Protein AF-X0WWW8-F1 (afdb_monomer_lite)

Structure (mmCIF, N/CA/C/O backbone):
data_AF-X0WWW8-F1
#
_entry.id   AF-X0WWW8-F1
#
loop_
_atom_site.group_PDB
_atom_site.id
_atom_site.type_symbol
_atom_site.label_atom_id
_atom_site.label_alt_id
_atom_site.label_comp_id
_atom_site.label_asym_id
_atom_site.label_entity_id
_atom_site.label_seq_id
_atom_site.pdbx_PDB_ins_code
_atom_site.Cartn_x
_atom_site.Cartn_y
_atom_site.Cartn_z
_atom_site.occupancy
_atom_site.B_iso_or_equiv
_atom_site.auth_seq_id
_atom_site.auth_comp_id
_atom_site.auth_asym_id
_atom_site.auth_atom_id
_atom_site.pdbx_PDB_model_num
ATOM 1 N N . PRO A 1 1 ? 16.864 -30.565 -24.622 1.00 61.72 1 PRO A N 1
ATOM 2 C CA . PRO A 1 1 ? 17.067 -29.315 -23.848 1.00 61.72 1 PRO A CA 1
ATOM 3 C C . PRO A 1 1 ? 16.967 -29.598 -22.344 1.00 61.72 1 PRO A C 1
ATOM 5 O O . PRO A 1 1 ? 16.007 -30.231 -21.921 1.00 61.72 1 PRO A O 1
ATOM 8 N N . TRP A 1 2 ? 17.964 -29.191 -21.556 1.00 69.75 2 TRP A N 1
ATOM 9 C CA . TRP A 1 2 ? 17.947 -29.354 -20.100 1.00 69.75 2 TRP A CA 1
ATOM 10 C C . TRP A 1 2 ? 17.063 -28.262 -19.492 1.00 69.75 2 TRP A C 1
ATOM 12 O O . TRP A 1 2 ? 17.440 -27.094 -19.484 1.00 69.75 2 TRP A O 1
ATOM 22 N N . THR A 1 3 ? 15.864 -28.621 -19.043 1.00 81.75 3 THR A N 1
ATOM 23 C CA . THR A 1 3 ? 14.964 -27.703 -18.338 1.00 81.75 3 THR A CA 1
ATOM 24 C C . THR A 1 3 ? 15.274 -27.743 -16.848 1.00 81.75 3 THR A C 1
ATOM 26 O O . THR A 1 3 ? 15.206 -28.806 -16.229 1.00 81.75 3 THR A O 1
ATOM 29 N N . TYR A 1 4 ? 15.615 -26.595 -16.265 1.00 86.75 4 TYR A N 1
ATOM 30 C CA . TYR A 1 4 ? 15.679 -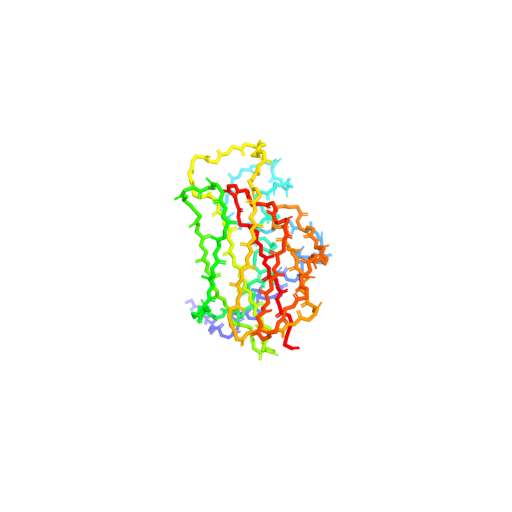26.464 -14.811 1.00 86.75 4 TYR A CA 1
ATOM 31 C C . TYR A 1 4 ? 14.301 -26.714 -14.192 1.00 86.75 4 TYR A C 1
ATOM 33 O O . TYR A 1 4 ? 13.280 -26.372 -14.785 1.00 86.75 4 TYR A O 1
ATOM 41 N N . SER A 1 5 ? 14.277 -27.291 -12.987 1.00 89.75 5 SER A N 1
ATOM 42 C CA . SER A 1 5 ? 13.043 -27.378 -12.206 1.00 89.75 5 SER A CA 1
ATOM 43 C C . SER A 1 5 ? 12.600 -25.993 -11.738 1.00 89.75 5 SER A C 1
ATOM 45 O O . SER A 1 5 ? 13.429 -25.093 -11.584 1.00 89.75 5 SER A O 1
ATOM 47 N N . ASP A 1 6 ? 11.315 -25.840 -11.424 1.00 76.06 6 ASP A N 1
ATOM 48 C CA . ASP A 1 6 ? 10.742 -24.570 -10.959 1.00 76.06 6 ASP A CA 1
ATOM 49 C C . ASP A 1 6 ? 11.496 -23.988 -9.758 1.00 76.06 6 ASP A C 1
ATOM 51 O O . ASP A 1 6 ? 11.787 -22.794 -9.716 1.00 76.06 6 ASP A O 1
ATOM 55 N N . ILE A 1 7 ? 11.900 -24.839 -8.807 1.00 83.56 7 ILE A N 1
ATOM 56 C CA . ILE A 1 7 ? 12.673 -24.421 -7.628 1.00 83.56 7 ILE A CA 1
ATOM 57 C C . ILE A 1 7 ? 14.061 -23.908 -8.030 1.00 83.56 7 ILE A C 1
ATOM 59 O O . ILE A 1 7 ? 14.550 -22.932 -7.458 1.00 83.56 7 ILE A O 1
ATOM 63 N N . VAL A 1 8 ? 14.725 -24.562 -8.986 1.00 84.06 8 VAL A N 1
ATOM 64 C CA . VAL A 1 8 ? 16.050 -24.131 -9.450 1.00 84.06 8 VAL A CA 1
ATOM 65 C C . VAL A 1 8 ? 15.940 -22.813 -10.217 1.00 84.06 8 VAL A C 1
ATOM 67 O O . VAL A 1 8 ? 16.697 -21.886 -9.929 1.00 84.06 8 VAL A O 1
ATOM 70 N N . SER A 1 9 ? 14.955 -22.682 -11.107 1.00 72.00 9 SER A N 1
ATOM 71 C CA . SER A 1 9 ? 14.658 -21.441 -11.829 1.00 72.00 9 SER A CA 1
ATOM 72 C C . SER A 1 9 ? 14.353 -20.285 -10.871 1.00 72.00 9 SER A C 1
ATOM 74 O O . SER A 1 9 ? 14.957 -19.218 -10.980 1.00 72.00 9 SER A O 1
ATOM 76 N N . ALA A 1 10 ? 13.507 -20.514 -9.859 1.00 70.94 10 ALA A N 1
ATOM 77 C CA . ALA A 1 10 ? 13.182 -19.522 -8.835 1.00 70.94 10 ALA A CA 1
ATOM 78 C C . ALA A 1 10 ? 14.432 -19.024 -8.094 1.00 70.94 10 ALA A C 1
ATOM 80 O O . ALA A 1 10 ? 14.611 -17.819 -7.932 1.00 70.94 10 ALA A O 1
ATOM 81 N N . LYS A 1 11 ? 15.347 -19.927 -7.711 1.00 77.06 11 LYS A N 1
ATOM 82 C CA . LYS A 1 11 ? 16.615 -19.555 -7.057 1.00 77.06 11 LYS A CA 1
ATOM 83 C C . LYS A 1 11 ? 17.485 -18.657 -7.939 1.00 77.06 11 LYS A C 1
ATOM 85 O O . LYS A 1 11 ? 18.077 -17.705 -7.428 1.00 77.06 11 LYS A O 1
ATOM 90 N N . TYR A 1 12 ? 17.579 -18.940 -9.239 1.00 79.44 12 TYR A N 1
ATOM 91 C CA . TYR A 1 12 ? 18.328 -18.091 -10.169 1.00 79.44 12 TYR A CA 1
ATOM 92 C C . TYR A 1 12 ? 17.682 -16.716 -10.339 1.00 79.44 12 TYR A C 1
ATOM 94 O O . TYR A 1 12 ? 18.396 -15.714 -10.275 1.00 79.44 12 TYR A O 1
ATOM 102 N N . TYR A 1 13 ? 16.353 -16.649 -10.459 1.00 76.00 13 TYR A N 1
ATOM 103 C CA . TYR A 1 13 ? 15.640 -15.371 -10.494 1.00 76.00 13 TYR A CA 1
ATOM 104 C C . TYR A 1 13 ? 15.879 -14.551 -9.227 1.00 76.00 13 TYR A C 1
ATOM 106 O O . TYR A 1 13 ? 16.248 -13.383 -9.327 1.00 76.00 13 TYR A O 1
ATOM 114 N N . SER A 1 14 ? 15.763 -15.156 -8.040 1.00 75.75 14 SER A N 1
ATOM 115 C CA . SER A 1 14 ? 16.021 -14.459 -6.775 1.00 75.75 14 SER A CA 1
ATOM 116 C C . SER A 1 14 ? 17.436 -13.885 -6.712 1.00 75.75 14 SER A C 1
ATOM 118 O O . SER A 1 14 ? 17.614 -12.735 -6.320 1.00 75.75 14 SER A O 1
ATOM 120 N N . ARG A 1 15 ? 18.448 -14.652 -7.138 1.00 81.25 15 ARG A N 1
ATOM 121 C CA . ARG A 1 15 ? 19.839 -14.174 -7.183 1.00 81.25 15 ARG A CA 1
ATOM 122 C C . ARG A 1 15 ? 20.003 -13.000 -8.142 1.00 81.25 15 ARG A C 1
ATOM 124 O O . ARG A 1 15 ? 20.588 -11.999 -7.751 1.00 81.25 15 ARG A O 1
ATOM 131 N N . GLY A 1 16 ? 19.472 -13.106 -9.359 1.00 76.25 16 GLY A N 1
ATOM 132 C CA . GLY A 1 16 ? 19.545 -12.030 -10.350 1.00 76.25 16 GLY A CA 1
ATOM 133 C C . GLY A 1 16 ? 18.879 -10.742 -9.861 1.00 76.25 16 GLY A C 1
ATOM 134 O O . GLY A 1 16 ? 19.466 -9.671 -9.972 1.00 76.25 16 GLY A O 1
ATOM 135 N N . ILE A 1 17 ? 17.699 -10.851 -9.242 1.00 77.81 17 ILE A N 1
ATOM 136 C CA . ILE A 1 17 ? 16.981 -9.709 -8.659 1.00 77.81 17 ILE A CA 1
ATOM 137 C C . ILE A 1 17 ? 17.818 -9.037 -7.564 1.00 77.81 17 ILE A C 1
ATOM 139 O O . ILE A 1 17 ? 17.971 -7.819 -7.587 1.00 77.81 17 ILE A O 1
ATOM 143 N N . ILE A 1 18 ? 18.386 -9.809 -6.631 1.00 79.94 18 ILE A N 1
ATOM 144 C CA . ILE A 1 18 ? 19.188 -9.263 -5.525 1.00 79.94 18 ILE A CA 1
ATOM 145 C C . ILE A 1 18 ? 20.499 -8.648 -6.014 1.00 79.94 18 ILE A C 1
ATOM 147 O O . ILE A 1 18 ? 20.884 -7.595 -5.520 1.00 79.94 18 ILE A O 1
ATOM 151 N N . ILE A 1 19 ? 21.172 -9.266 -6.987 1.00 80.88 19 ILE A N 1
ATOM 152 C CA . ILE A 1 19 ? 22.394 -8.707 -7.579 1.00 80.88 19 ILE A CA 1
ATOM 153 C C . ILE A 1 19 ? 22.085 -7.361 -8.232 1.00 80.88 19 ILE A C 1
ATOM 155 O O . ILE A 1 19 ? 22.761 -6.380 -7.943 1.00 80.88 19 ILE A O 1
ATOM 159 N N . ASN A 1 20 ? 21.035 -7.295 -9.052 1.00 79.50 20 ASN A N 1
ATOM 160 C CA . ASN A 1 20 ? 20.638 -6.048 -9.695 1.00 79.50 20 ASN A CA 1
ATOM 161 C C . ASN A 1 20 ? 20.260 -4.982 -8.661 1.00 79.50 20 ASN A C 1
ATOM 163 O O . ASN A 1 20 ? 20.714 -3.852 -8.770 1.00 79.50 20 ASN A O 1
ATOM 167 N N . LEU A 1 21 ? 19.505 -5.346 -7.620 1.00 75.56 21 LEU A N 1
ATOM 168 C CA . LEU A 1 21 ? 19.170 -4.426 -6.533 1.00 75.56 21 LEU A CA 1
ATOM 169 C C . LEU A 1 21 ? 20.421 -3.920 -5.797 1.00 75.56 21 LEU A C 1
ATOM 171 O O . LEU A 1 21 ? 20.526 -2.730 -5.524 1.00 75.56 21 LEU A O 1
ATOM 175 N N . GLY A 1 22 ? 21.371 -4.805 -5.485 1.00 78.75 22 GLY A N 1
ATOM 176 C CA . GLY A 1 22 ? 22.612 -4.452 -4.791 1.00 78.75 22 GLY A CA 1
ATOM 177 C C . GLY A 1 22 ? 23.575 -3.606 -5.628 1.00 78.75 22 GLY A C 1
ATOM 178 O O . GLY A 1 22 ? 24.375 -2.867 -5.064 1.00 78.75 22 GLY A O 1
ATOM 179 N N . LEU A 1 23 ? 23.484 -3.693 -6.956 1.00 81.25 23 LEU A N 1
ATOM 180 C CA . LEU A 1 23 ? 24.226 -2.858 -7.906 1.00 81.25 23 LEU A CA 1
ATOM 181 C C . LEU A 1 23 ? 23.492 -1.556 -8.268 1.00 81.25 23 LEU A C 1
ATOM 183 O O . LEU A 1 23 ? 23.972 -0.816 -9.122 1.00 81.25 23 LEU A O 1
ATOM 187 N N . ASP A 1 24 ? 22.333 -1.296 -7.654 1.00 75.56 24 ASP A N 1
ATOM 188 C CA . ASP A 1 24 ? 21.433 -0.184 -7.986 1.00 75.56 24 ASP A CA 1
ATOM 189 C C . ASP A 1 24 ? 20.987 -0.168 -9.464 1.00 75.56 24 ASP A C 1
ATOM 191 O O . ASP A 1 24 ? 20.753 0.868 -10.082 1.00 75.56 24 ASP A O 1
ATOM 195 N N . PHE A 1 25 ? 20.847 -1.354 -10.061 1.00 70.56 25 PHE A N 1
ATOM 196 C CA . PHE A 1 25 ? 20.286 -1.513 -11.396 1.00 70.5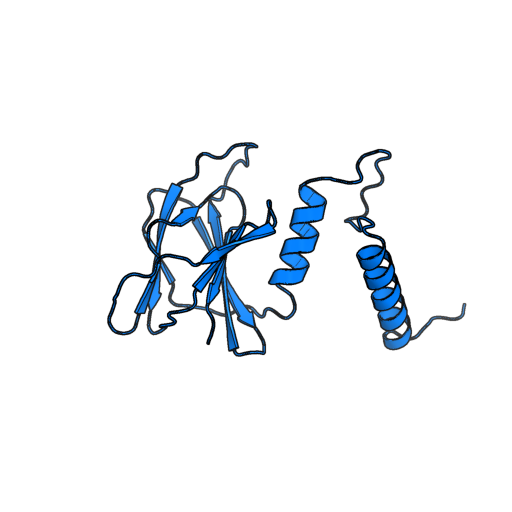6 25 PHE A CA 1
ATOM 197 C C . PHE A 1 25 ? 18.759 -1.500 -11.365 1.00 70.56 25 PHE A C 1
ATOM 199 O O . PHE A 1 25 ? 18.098 -2.189 -10.580 1.00 70.56 25 PHE A O 1
ATOM 206 N N . THR A 1 26 ? 18.175 -0.765 -12.306 1.00 63.84 26 THR A N 1
ATOM 207 C CA . THR A 1 26 ? 16.732 -0.766 -12.529 1.00 63.84 26 THR A CA 1
ATOM 208 C C . THR A 1 26 ? 16.309 -2.022 -13.284 1.00 63.84 26 THR A C 1
ATOM 210 O O . THR A 1 26 ? 16.653 -2.216 -14.447 1.00 63.84 26 THR A O 1
ATOM 213 N N . VAL A 1 27 ? 15.516 -2.865 -12.622 1.00 63.28 27 VAL A N 1
ATOM 214 C CA . VAL A 1 27 ? 14.757 -3.958 -13.245 1.00 63.28 27 VAL A CA 1
ATOM 215 C C . VAL A 1 27 ? 13.311 -3.510 -13.435 1.00 63.28 27 VAL A C 1
AT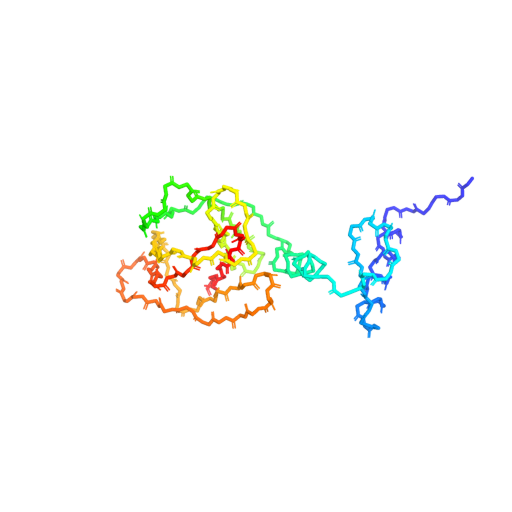OM 217 O O . VAL A 1 27 ? 12.744 -2.863 -12.555 1.00 63.28 27 VAL A O 1
ATOM 220 N N . GLY A 1 28 ? 12.719 -3.822 -14.583 1.00 63.44 28 GLY A N 1
ATOM 221 C CA . GLY A 1 28 ? 11.424 -3.276 -14.975 1.00 63.44 28 GLY A CA 1
ATOM 222 C C . GLY A 1 28 ? 10.545 -4.258 -15.728 1.00 63.44 28 GLY A C 1
ATOM 223 O O . GLY A 1 28 ? 10.946 -5.384 -16.028 1.00 63.44 28 GLY A O 1
ATOM 224 N N . LEU A 1 29 ? 9.341 -3.794 -16.065 1.00 60.66 29 LEU A N 1
ATOM 225 C CA . LEU A 1 29 ? 8.541 -4.401 -17.127 1.00 60.66 29 LEU A CA 1
ATOM 226 C C . LEU A 1 29 ? 9.375 -4.382 -18.416 1.00 60.66 29 LEU A C 1
ATOM 228 O O . LEU A 1 29 ? 10.231 -3.512 -18.557 1.00 60.66 29 LEU A O 1
ATOM 232 N N . CYS A 1 30 ? 9.174 -5.351 -19.312 1.00 60.31 30 CYS A N 1
ATOM 233 C CA . CYS A 1 30 ? 9.942 -5.528 -20.552 1.00 60.31 30 CYS A CA 1
ATOM 234 C C . CYS A 1 30 ? 9.750 -4.351 -21.538 1.00 60.31 30 CYS A C 1
ATOM 236 O O . CYS A 1 30 ? 9.179 -4.495 -22.614 1.00 60.31 30 CYS A O 1
ATOM 238 N N . GLU A 1 31 ? 10.218 -3.168 -21.159 1.00 56.94 31 GLU A N 1
ATOM 239 C CA . GLU A 1 31 ? 10.166 -1.921 -21.899 1.00 56.94 31 GLU A CA 1
ATOM 240 C C . GLU A 1 31 ? 11.568 -1.668 -22.454 1.00 56.94 31 GLU A C 1
ATOM 242 O O . GLU A 1 31 ? 12.440 -1.085 -21.812 1.00 56.94 31 GLU A O 1
ATOM 247 N N . MET A 1 32 ? 11.804 -2.171 -23.663 1.00 51.94 32 MET A N 1
ATOM 248 C CA . MET A 1 32 ? 13.018 -1.902 -24.427 1.00 51.94 32 MET A CA 1
ATOM 249 C C . MET A 1 32 ? 12.973 -0.466 -24.962 1.00 51.94 32 MET A C 1
ATOM 251 O O . MET A 1 32 ? 12.590 -0.233 -26.105 1.00 51.94 32 MET A O 1
ATOM 255 N N . GLN A 1 33 ? 13.356 0.513 -24.144 1.00 55.75 33 GLN A N 1
ATOM 256 C CA . GLN A 1 33 ? 13.728 1.837 -24.645 1.00 55.75 33 GLN A CA 1
ATOM 257 C C . GLN A 1 33 ? 15.113 2.232 -24.120 1.00 55.75 33 GLN A C 1
ATOM 259 O O . GLN A 1 33 ? 15.285 2.385 -22.908 1.00 55.75 33 GLN A O 1
ATOM 264 N N . PRO A 1 34 ? 16.113 2.393 -25.008 1.00 51.50 34 PRO A N 1
ATOM 265 C CA . PRO A 1 34 ? 17.432 2.880 -24.622 1.00 51.50 34 PRO A CA 1
ATOM 266 C C . PRO A 1 34 ? 17.341 4.270 -23.977 1.00 51.50 34 PRO A C 1
ATOM 268 O O . PRO A 1 34 ? 16.670 5.151 -24.507 1.00 51.50 34 PRO A O 1
ATOM 271 N N . GLY A 1 35 ? 18.048 4.478 -22.862 1.00 58.22 35 GLY A N 1
ATOM 272 C CA . GLY A 1 35 ? 18.261 5.809 -22.271 1.00 58.22 35 GLY A CA 1
ATOM 273 C C . GLY A 1 35 ? 17.337 6.206 -21.116 1.00 58.22 35 GLY A C 1
ATOM 274 O O . GLY A 1 35 ? 17.440 7.326 -20.631 1.00 58.22 35 GLY A O 1
ATOM 275 N N . ASN A 1 36 ? 16.478 5.306 -20.635 1.00 54.28 36 ASN A N 1
ATOM 276 C CA . ASN A 1 36 ? 15.444 5.620 -19.647 1.00 54.28 36 ASN A CA 1
ATOM 277 C C . ASN A 1 36 ? 15.549 4.720 -18.394 1.00 54.28 36 ASN A C 1
ATOM 279 O O . ASN A 1 36 ? 14.660 3.923 -18.100 1.00 54.28 36 ASN A O 1
ATOM 283 N N . TYR A 1 37 ? 16.664 4.817 -17.661 1.00 53.50 37 TYR A N 1
ATOM 284 C CA . TYR A 1 37 ? 16.981 3.910 -16.542 1.00 53.50 37 TYR A CA 1
ATOM 285 C C . TYR A 1 37 ? 16.471 4.370 -15.165 1.00 53.50 37 TYR A C 1
ATOM 287 O O . TYR A 1 37 ? 16.371 3.542 -14.263 1.00 53.50 37 TYR A O 1
ATOM 295 N N . ASP A 1 38 ? 16.091 5.641 -14.998 1.00 59.88 38 ASP A N 1
ATOM 296 C CA . ASP A 1 38 ? 15.559 6.176 -13.734 1.00 59.88 38 ASP A CA 1
ATOM 297 C C . ASP A 1 38 ? 14.161 6.779 -13.913 1.00 59.88 38 ASP A C 1
ATOM 299 O O . ASP A 1 38 ? 13.923 7.977 -13.777 1.00 59.88 38 ASP A O 1
ATOM 303 N N . LEU A 1 39 ? 13.215 5.928 -14.297 1.00 74.94 39 LEU A N 1
ATOM 304 C CA . LEU A 1 39 ? 11.847 6.364 -14.526 1.00 74.94 39 LEU A CA 1
ATOM 305 C C . LEU A 1 39 ? 11.017 6.194 -13.266 1.00 74.94 39 LEU A C 1
ATOM 307 O O . LEU A 1 39 ? 10.982 5.115 -12.670 1.00 74.94 39 LEU A O 1
ATOM 311 N N . THR A 1 40 ? 10.235 7.222 -12.954 1.00 79.12 40 THR A N 1
ATOM 312 C CA . THR A 1 40 ? 9.218 7.224 -11.898 1.00 79.12 40 THR A CA 1
ATOM 313 C C . THR A 1 40 ? 8.349 5.957 -11.916 1.00 79.12 40 THR A C 1
ATOM 315 O O . THR A 1 40 ? 8.072 5.384 -10.864 1.00 79.12 40 THR A O 1
ATOM 318 N N . ARG A 1 41 ? 8.008 5.431 -13.106 1.00 77.00 41 ARG A N 1
ATOM 319 C CA . ARG A 1 41 ? 7.264 4.164 -13.252 1.00 77.00 41 ARG A CA 1
ATOM 320 C C . ARG A 1 41 ? 7.992 2.944 -12.673 1.00 77.00 41 ARG A C 1
ATOM 322 O O . ARG A 1 41 ? 7.362 2.121 -12.018 1.00 77.00 41 ARG A O 1
ATOM 329 N N . MET A 1 42 ? 9.310 2.832 -12.853 1.00 78.31 42 MET A N 1
ATOM 330 C CA . MET A 1 42 ? 10.082 1.689 -12.346 1.00 78.31 42 MET A CA 1
ATOM 331 C C . MET A 1 42 ? 10.229 1.745 -10.827 1.00 78.31 42 MET A C 1
ATOM 333 O O . MET A 1 42 ? 10.131 0.715 -10.156 1.00 78.31 42 MET A O 1
ATOM 337 N N . ARG A 1 43 ? 10.387 2.952 -10.269 1.00 81.69 43 ARG A N 1
ATOM 338 C CA . ARG A 1 43 ? 10.352 3.162 -8.815 1.00 81.69 43 ARG A CA 1
ATOM 339 C C . ARG A 1 43 ? 8.993 2.778 -8.239 1.00 81.69 43 ARG A C 1
ATOM 341 O O . ARG A 1 43 ? 8.952 2.011 -7.282 1.00 81.69 43 ARG A O 1
ATOM 348 N N . ALA A 1 44 ? 7.898 3.207 -8.867 1.00 85.56 44 ALA A N 1
ATOM 349 C CA . ALA A 1 44 ? 6.550 2.842 -8.438 1.00 85.56 44 ALA A CA 1
ATOM 350 C C . ALA A 1 44 ? 6.331 1.320 -8.420 1.00 85.56 44 ALA A C 1
ATOM 352 O O . ALA A 1 44 ? 5.821 0.786 -7.435 1.00 85.56 44 ALA A O 1
ATOM 353 N N . VAL A 1 45 ? 6.788 0.600 -9.454 1.00 84.38 45 VAL A N 1
ATOM 354 C CA . VAL A 1 45 ? 6.733 -0.873 -9.500 1.00 84.38 45 VAL A CA 1
ATOM 355 C C . VAL A 1 45 ? 7.541 -1.497 -8.361 1.00 84.38 45 VAL A C 1
ATOM 357 O O . VAL A 1 45 ? 7.025 -2.359 -7.650 1.00 84.38 45 VAL A O 1
ATOM 360 N N . ARG A 1 46 ? 8.787 -1.055 -8.147 1.00 82.56 46 ARG A N 1
ATOM 361 C CA . ARG A 1 46 ? 9.650 -1.548 -7.059 1.00 82.56 46 ARG A CA 1
ATOM 362 C C . ARG A 1 46 ? 9.014 -1.320 -5.685 1.00 82.56 46 ARG A C 1
ATOM 364 O O . ARG A 1 46 ? 8.994 -2.233 -4.855 1.00 82.56 46 ARG A O 1
ATOM 371 N N . ASN A 1 47 ? 8.476 -0.125 -5.459 1.00 89.31 47 ASN A N 1
ATOM 372 C CA . ASN A 1 47 ? 7.847 0.266 -4.202 1.00 89.31 47 ASN A CA 1
ATOM 373 C C . ASN A 1 47 ? 6.596 -0.574 -3.940 1.00 89.31 47 ASN A C 1
ATOM 375 O O . ASN A 1 47 ? 6.467 -1.155 -2.865 1.00 89.31 47 ASN A O 1
ATOM 379 N N . LEU A 1 48 ? 5.719 -0.723 -4.938 1.00 90.25 48 LEU A N 1
ATOM 380 C CA . LEU A 1 48 ? 4.534 -1.574 -4.832 1.00 90.25 48 LEU A CA 1
ATOM 381 C C . LEU A 1 48 ? 4.902 -3.036 -4.579 1.00 90.25 48 LEU A C 1
ATOM 383 O O . LEU A 1 48 ? 4.347 -3.643 -3.669 1.00 90.25 48 LEU A O 1
ATOM 387 N N . ALA A 1 49 ? 5.862 -3.597 -5.319 1.00 88.44 49 ALA A N 1
ATOM 388 C CA . ALA A 1 49 ? 6.311 -4.974 -5.114 1.00 88.44 49 ALA A CA 1
ATOM 389 C C . ALA A 1 49 ? 6.840 -5.199 -3.687 1.00 88.44 49 ALA A C 1
ATOM 391 O O . ALA A 1 49 ? 6.552 -6.226 -3.077 1.00 88.44 49 ALA A O 1
ATOM 392 N N . THR A 1 50 ? 7.567 -4.221 -3.141 1.00 89.19 50 THR A N 1
ATOM 393 C CA . THR A 1 50 ? 8.108 -4.273 -1.776 1.00 89.19 50 THR A CA 1
ATOM 394 C C . THR A 1 50 ? 7.001 -4.177 -0.727 1.00 89.19 50 THR A C 1
ATOM 396 O O . THR A 1 50 ? 6.938 -4.998 0.184 1.00 89.19 50 THR A O 1
ATOM 399 N N . VAL A 1 51 ? 6.106 -3.195 -0.858 1.00 93.69 51 VAL A N 1
ATOM 400 C CA . VAL A 1 51 ? 5.030 -2.936 0.111 1.00 93.69 51 VAL A CA 1
ATOM 401 C C . VAL A 1 51 ? 3.990 -4.057 0.111 1.00 93.69 51 VAL A C 1
ATOM 403 O O . VAL A 1 51 ? 3.492 -4.437 1.168 1.00 93.69 51 VAL A O 1
ATOM 406 N N . MET A 1 52 ? 3.679 -4.607 -1.063 1.00 94.69 52 MET A N 1
ATOM 407 C CA . MET A 1 52 ? 2.620 -5.600 -1.250 1.00 94.69 52 MET A CA 1
ATOM 408 C C . MET A 1 52 ? 3.120 -7.050 -1.149 1.00 94.69 52 MET A C 1
ATOM 410 O O . MET A 1 52 ? 2.339 -7.982 -1.354 1.00 94.69 52 MET A O 1
ATOM 414 N N . ALA A 1 53 ? 4.400 -7.275 -0.837 1.00 92.75 53 ALA A N 1
ATOM 415 C CA . ALA A 1 53 ? 4.976 -8.612 -0.742 1.00 92.75 53 ALA A CA 1
ATOM 416 C C . ALA A 1 53 ? 4.221 -9.482 0.282 1.00 92.75 53 ALA A C 1
ATOM 418 O O . ALA A 1 53 ? 4.177 -9.186 1.475 1.00 92.75 53 ALA A O 1
ATOM 419 N N . GLY A 1 54 ? 3.620 -10.578 -0.191 1.00 91.56 54 GLY A N 1
ATOM 420 C CA . GLY A 1 54 ? 2.848 -11.500 0.650 1.00 91.56 54 GLY A CA 1
ATOM 421 C C . GLY A 1 54 ? 1.469 -10.986 1.086 1.00 91.56 54 GLY A C 1
ATOM 422 O O . GLY A 1 54 ? 0.809 -11.654 1.884 1.00 91.56 54 GLY A O 1
ATOM 423 N N . ALA A 1 55 ? 1.018 -9.839 0.569 1.00 96.44 55 ALA A N 1
ATOM 424 C CA . ALA A 1 55 ? -0.303 -9.291 0.848 1.00 96.44 55 ALA A CA 1
ATOM 425 C C . ALA A 1 55 ? -1.410 -10.194 0.287 1.00 96.44 55 ALA A C 1
ATOM 427 O O . ALA A 1 55 ? -1.380 -10.606 -0.874 1.00 96.44 55 ALA A O 1
ATOM 428 N N . LYS A 1 56 ? -2.414 -10.490 1.116 1.00 97.81 56 LYS A N 1
ATOM 429 C CA . LYS A 1 56 ? -3.615 -11.243 0.729 1.00 97.81 56 LYS A CA 1
ATOM 430 C C . LYS A 1 56 ? -4.849 -10.358 0.852 1.00 97.81 56 LYS A C 1
ATOM 432 O O . LYS A 1 56 ? -4.962 -9.681 1.873 1.00 97.81 56 LYS A O 1
ATOM 437 N N . PRO A 1 57 ? -5.764 -10.354 -0.131 1.00 97.88 57 PRO A N 1
ATOM 438 C CA . PRO A 1 57 ? -6.957 -9.521 -0.071 1.00 97.88 57 PRO A CA 1
ATOM 439 C C . PRO A 1 57 ? -7.836 -9.917 1.117 1.00 97.88 57 PRO A C 1
ATOM 441 O O . PRO A 1 57 ? -8.023 -11.101 1.401 1.00 97.88 57 PRO A O 1
ATOM 444 N N . ILE A 1 58 ? -8.376 -8.912 1.798 1.00 97.94 58 ILE A N 1
ATOM 445 C CA . ILE A 1 58 ? -9.355 -9.057 2.876 1.00 97.94 58 ILE A CA 1
ATOM 446 C C . ILE A 1 58 ? -10.431 -7.985 2.723 1.00 97.94 58 ILE A C 1
ATOM 448 O O . ILE A 1 58 ? -10.206 -6.956 2.090 1.00 97.94 58 ILE A O 1
ATOM 452 N N . ASN A 1 59 ? -11.570 -8.185 3.376 1.00 96.38 59 ASN A N 1
ATOM 453 C CA . ASN A 1 59 ? -12.576 -7.140 3.515 1.00 96.38 59 ASN A CA 1
ATOM 454 C C . ASN A 1 59 ? -12.416 -6.475 4.882 1.00 96.38 59 ASN A C 1
ATOM 456 O O . ASN A 1 59 ? -12.541 -7.137 5.913 1.00 96.38 59 ASN A O 1
ATOM 460 N N . LEU A 1 60 ? -12.134 -5.172 4.886 1.00 95.69 60 LEU A N 1
ATOM 461 C CA . LEU A 1 60 ? -12.201 -4.337 6.083 1.00 95.69 60 LEU A CA 1
ATOM 462 C C . LEU A 1 60 ? -13.440 -3.437 6.015 1.00 95.69 60 LEU A C 1
ATOM 464 O O . LEU A 1 60 ? -13.779 -2.962 4.930 1.00 95.69 60 LEU A O 1
ATOM 468 N N . PRO A 1 61 ? -14.112 -3.180 7.151 1.00 94.81 61 PRO A N 1
ATOM 469 C CA . PRO A 1 61 ? -15.263 -2.285 7.215 1.00 94.81 61 PRO A CA 1
ATOM 470 C C . PRO A 1 61 ? -14.794 -0.822 7.179 1.00 94.81 61 PRO A C 1
ATOM 472 O O . PRO A 1 61 ? -14.731 -0.151 8.211 1.00 94.81 61 PRO A O 1
ATOM 475 N N . ILE A 1 62 ? -14.403 -0.366 5.988 1.00 95.31 62 ILE A N 1
ATOM 476 C CA . ILE A 1 62 ? -13.869 0.974 5.741 1.00 95.31 62 ILE A CA 1
ATOM 477 C C . ILE A 1 62 ? -14.996 1.915 5.324 1.00 95.31 62 ILE A C 1
ATOM 479 O O . ILE A 1 62 ? -15.730 1.640 4.378 1.00 95.31 62 ILE A O 1
ATOM 483 N N . GLU A 1 63 ? -15.066 3.060 5.989 1.00 95.81 63 GLU A N 1
ATOM 484 C CA . GLU A 1 63 ? -15.854 4.215 5.576 1.00 95.81 63 GLU A CA 1
ATOM 485 C C . GLU A 1 63 ? -14.900 5.347 5.187 1.00 95.81 63 GLU A C 1
ATOM 487 O O . GLU A 1 63 ? -13.925 5.621 5.890 1.00 95.81 63 GLU A O 1
ATOM 492 N N . ILE A 1 64 ? -15.160 5.978 4.040 1.00 96.50 64 ILE A N 1
ATOM 493 C CA . ILE A 1 64 ? -14.326 7.054 3.501 1.00 96.50 64 ILE A CA 1
ATOM 494 C C . ILE A 1 64 ? -15.190 8.298 3.348 1.00 96.50 64 ILE A C 1
ATOM 496 O O . ILE A 1 64 ? -16.128 8.322 2.554 1.00 96.50 64 ILE A O 1
ATOM 500 N N . GLU A 1 65 ? -14.849 9.341 4.092 1.00 96.94 65 GLU A N 1
ATOM 501 C CA . GLU A 1 65 ? -15.472 10.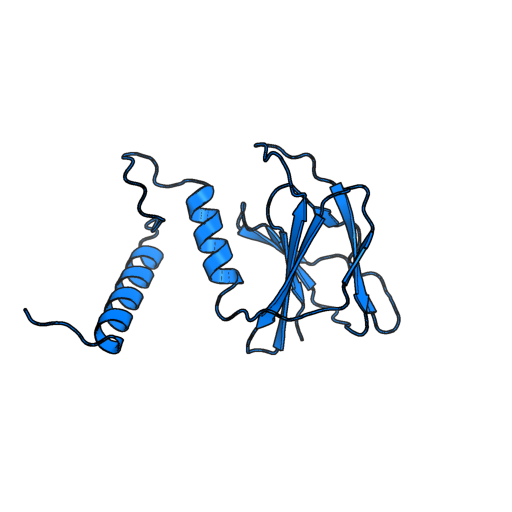655 3.985 1.00 96.94 65 GLU A CA 1
ATOM 502 C C . GLU A 1 65 ? -14.589 11.550 3.118 1.00 96.94 65 GLU A C 1
ATOM 504 O O . GLU A 1 65 ? -13.444 11.848 3.465 1.00 96.94 65 GLU A O 1
ATOM 509 N N . THR A 1 66 ? -15.101 11.983 1.971 1.00 96.69 66 THR A N 1
ATOM 510 C CA . THR A 1 66 ? -14.357 12.817 1.024 1.00 96.69 66 THR A CA 1
ATOM 511 C C . THR A 1 66 ? -15.307 13.594 0.113 1.00 96.69 66 THR A C 1
ATOM 513 O O . THR A 1 66 ? -16.496 13.293 0.030 1.00 96.69 66 THR A O 1
ATOM 516 N N . ARG A 1 67 ? -14.771 14.585 -0.606 1.00 96.56 67 ARG A N 1
ATOM 517 C CA . ARG A 1 67 ? -15.467 15.249 -1.719 1.00 96.56 67 ARG A CA 1
ATOM 518 C C . ARG A 1 67 ? -15.272 14.537 -3.063 1.00 96.56 67 ARG A C 1
ATOM 520 O O . ARG A 1 67 ? -15.960 14.881 -4.017 1.00 96.56 67 ARG A O 1
ATOM 527 N N . ALA A 1 68 ? -14.333 13.594 -3.162 1.00 94.56 68 ALA A N 1
ATOM 528 C CA . ALA A 1 68 ? -14.135 12.815 -4.381 1.00 94.56 68 ALA A CA 1
ATOM 529 C C . ALA A 1 68 ? -15.306 11.839 -4.590 1.00 94.56 68 ALA A C 1
ATOM 531 O O . ALA A 1 68 ? -15.748 11.186 -3.648 1.00 94.56 68 ALA A O 1
ATOM 532 N N . THR A 1 69 ? -15.803 11.719 -5.820 1.00 93.19 69 THR A N 1
ATOM 533 C CA . THR A 1 69 ? -16.991 10.902 -6.139 1.00 93.19 69 THR A CA 1
ATOM 534 C C . THR A 1 69 ? -16.661 9.473 -6.568 1.00 93.19 69 THR A C 1
ATOM 536 O O . THR A 1 69 ? -17.556 8.649 -6.729 1.00 93.19 69 THR A O 1
ATOM 539 N N . ASN A 1 70 ? -15.382 9.166 -6.765 1.00 94.88 70 ASN A N 1
ATOM 540 C CA . ASN A 1 70 ? -14.910 7.959 -7.437 1.00 94.88 70 ASN A CA 1
ATOM 541 C C . ASN A 1 70 ? -13.635 7.398 -6.789 1.00 94.88 70 ASN A C 1
ATOM 543 O O . ASN A 1 70 ? -12.692 7.003 -7.473 1.00 94.88 70 ASN A O 1
ATOM 547 N N . ILE A 1 71 ? -13.605 7.348 -5.456 1.00 96.75 71 ILE A N 1
ATOM 548 C CA . ILE A 1 71 ? -12.518 6.677 -4.740 1.00 96.75 71 ILE A CA 1
ATOM 549 C C . ILE A 1 71 ? -12.587 5.163 -4.955 1.00 96.75 71 ILE A C 1
ATOM 551 O O . ILE A 1 71 ? -13.627 4.531 -4.764 1.00 96.75 71 ILE A O 1
ATOM 555 N N . ARG A 1 72 ? -11.440 4.570 -5.285 1.00 97.38 72 ARG A N 1
ATOM 556 C CA . ARG A 1 72 ? -11.194 3.135 -5.151 1.00 97.38 72 ARG A CA 1
ATOM 557 C C . ARG A 1 72 ? -10.500 2.856 -3.836 1.00 97.38 72 ARG A C 1
ATOM 559 O O . ARG A 1 72 ? -9.611 3.601 -3.432 1.00 97.38 72 ARG A O 1
ATOM 566 N N . SER A 1 73 ? -10.869 1.748 -3.201 1.00 97.38 73 SER A N 1
ATOM 567 C CA . SER A 1 73 ? -10.145 1.244 -2.043 1.00 97.38 73 SER A CA 1
ATOM 568 C C . SER A 1 73 ? -10.136 -0.278 -1.998 1.00 97.38 73 SER A C 1
ATOM 570 O O . SER A 1 73 ? -11.133 -0.923 -2.318 1.00 97.38 73 SER A O 1
ATOM 572 N N . TYR A 1 74 ? -8.998 -0.840 -1.592 1.00 98.06 74 TYR A N 1
ATOM 573 C CA . TYR A 1 74 ? -8.787 -2.273 -1.410 1.00 98.06 74 TYR A CA 1
ATOM 574 C C . TYR A 1 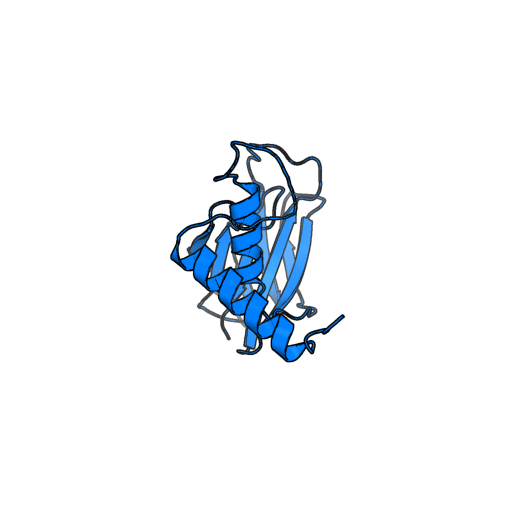74 ? -8.025 -2.523 -0.116 1.00 98.06 74 TYR A C 1
ATOM 576 O O . TYR A 1 74 ? -7.176 -1.724 0.276 1.00 98.06 74 TYR A O 1
ATOM 584 N N . SER A 1 75 ? -8.313 -3.641 0.545 1.00 98.19 75 SER A N 1
ATOM 585 C CA . SER A 1 75 ? -7.689 -4.006 1.816 1.00 98.19 75 SER A CA 1
ATOM 586 C C . SER A 1 75 ? -6.954 -5.330 1.726 1.00 98.19 75 SER A C 1
ATOM 588 O O . SER A 1 75 ? -7.384 -6.257 1.040 1.00 98.19 75 SER A O 1
ATOM 590 N N . PHE A 1 76 ? -5.851 -5.429 2.461 1.00 98.44 76 PHE A N 1
ATOM 591 C CA . PHE A 1 76 ? -5.003 -6.609 2.483 1.00 98.44 76 PHE A CA 1
ATOM 592 C C . PHE A 1 76 ? -4.524 -6.928 3.901 1.00 98.44 76 PHE A C 1
ATOM 594 O O . PHE A 1 76 ? -4.375 -6.040 4.739 1.00 98.44 76 PHE A O 1
ATOM 601 N N . SER A 1 77 ? -4.256 -8.202 4.164 1.00 98.00 77 SER A N 1
ATOM 602 C CA . SER A 1 77 ? -3.514 -8.673 5.335 1.00 98.00 77 SER A CA 1
ATOM 603 C C . SER A 1 77 ? -2.125 -9.145 4.932 1.00 98.00 77 SER A C 1
ATOM 605 O O . SER A 1 77 ? -1.982 -9.833 3.918 1.00 98.00 77 SER A O 1
ATOM 607 N N . LEU A 1 78 ? -1.136 -8.861 5.770 1.00 97.50 78 LEU A N 1
ATOM 608 C CA . LEU A 1 78 ? 0.191 -9.464 5.726 1.00 97.50 78 LEU A CA 1
ATOM 609 C C . LEU A 1 78 ? 0.279 -10.643 6.708 1.00 97.50 78 LEU A C 1
ATOM 611 O O . LEU A 1 78 ? -0.504 -10.756 7.653 1.00 97.50 78 LEU A O 1
ATOM 615 N N . SER A 1 79 ? 1.246 -11.538 6.497 1.00 95.56 79 SER A N 1
ATOM 616 C CA . SER A 1 79 ? 1.438 -12.740 7.327 1.00 95.56 79 SER A CA 1
ATOM 617 C C . SER A 1 79 ? 1.797 -12.437 8.783 1.00 95.56 79 SER A C 1
ATOM 619 O O . SER A 1 79 ? 1.518 -13.247 9.662 1.00 95.56 79 SER A O 1
ATOM 621 N N . ASN A 1 80 ? 2.391 -11.272 9.050 1.00 94.69 80 ASN A N 1
ATOM 622 C CA . ASN A 1 80 ? 2.707 -10.798 10.397 1.00 94.69 80 ASN A CA 1
ATOM 623 C C . ASN A 1 80 ? 1.482 -10.217 11.138 1.00 94.69 80 ASN A C 1
ATOM 625 O O . ASN A 1 80 ? 1.591 -9.854 12.306 1.00 94.69 80 ASN A O 1
ATOM 629 N N . GLY A 1 81 ? 0.316 -10.150 10.487 1.00 95.38 81 GLY A N 1
ATOM 630 C CA . GLY A 1 81 ? -0.919 -9.603 11.045 1.00 95.38 81 GLY A CA 1
ATOM 631 C C . GLY A 1 81 ? -1.160 -8.126 10.733 1.00 95.38 81 GLY A C 1
ATOM 632 O O . GLY A 1 81 ? -2.282 -7.664 10.957 1.00 95.38 81 GLY A O 1
ATOM 633 N N . ASP A 1 82 ? -0.170 -7.419 10.175 1.00 97.25 82 ASP A N 1
ATOM 634 C CA . ASP A 1 82 ? -0.344 -6.051 9.684 1.00 97.25 82 ASP A CA 1
ATOM 635 C C . ASP A 1 82 ? -1.421 -6.014 8.594 1.00 97.25 82 ASP A C 1
ATOM 637 O O . ASP A 1 82 ? -1.665 -6.988 7.868 1.00 97.25 82 ASP A O 1
ATOM 641 N N . LYS A 1 83 ? -2.058 -4.856 8.455 1.00 97.88 83 LYS A N 1
ATOM 642 C CA . LYS A 1 83 ? -3.072 -4.605 7.433 1.00 97.88 83 LYS A CA 1
ATOM 643 C C . LYS A 1 83 ? -2.609 -3.494 6.508 1.00 97.88 83 LYS A C 1
ATOM 645 O O . LYS A 1 83 ? -1.951 -2.554 6.947 1.00 97.88 83 LYS A O 1
ATOM 650 N N . LEU A 1 84 ? -2.971 -3.603 5.237 1.00 98.31 84 LEU A N 1
ATOM 651 C CA . LEU A 1 84 ? -2.746 -2.571 4.234 1.00 98.31 84 LEU A CA 1
ATOM 652 C C . LEU A 1 84 ? -4.090 -2.105 3.682 1.00 98.31 84 LEU A C 1
ATOM 654 O O . LEU A 1 84 ? -4.965 -2.929 3.421 1.00 98.31 84 LEU A O 1
ATOM 658 N N . ILE A 1 85 ? -4.233 -0.804 3.467 1.00 98.19 85 ILE A N 1
ATOM 659 C CA . ILE A 1 85 ? -5.331 -0.209 2.707 1.00 98.19 85 ILE A CA 1
ATOM 660 C C . ILE A 1 85 ? -4.705 0.534 1.534 1.00 98.19 85 ILE A C 1
ATOM 662 O O . ILE A 1 85 ? -3.881 1.417 1.740 1.00 98.19 85 ILE A O 1
ATOM 666 N N . ALA A 1 86 ? -5.082 0.181 0.312 1.00 98.12 86 ALA A N 1
ATOM 667 C CA . ALA A 1 86 ? -4.769 0.959 -0.878 1.00 98.12 86 ALA A CA 1
ATOM 668 C C . ALA A 1 86 ? -5.965 1.848 -1.212 1.00 98.12 86 ALA A C 1
ATOM 670 O O . ALA A 1 86 ? -7.100 1.367 -1.162 1.00 98.12 86 ALA A O 1
ATOM 671 N N . LEU A 1 87 ? -5.734 3.114 -1.563 1.00 97.56 87 LEU A N 1
ATOM 672 C CA . LEU A 1 87 ? -6.786 3.993 -2.070 1.00 97.56 87 LEU A CA 1
ATOM 673 C C . LEU A 1 87 ? -6.275 5.057 -3.045 1.00 97.56 87 LEU A C 1
ATOM 675 O O . LEU A 1 87 ? -5.144 5.520 -2.923 1.00 97.56 87 LEU A O 1
ATOM 679 N N . TRP A 1 88 ? -7.125 5.434 -3.997 1.00 97.88 88 TRP A N 1
ATOM 680 C CA . TRP A 1 88 ? -6.885 6.500 -4.975 1.00 97.88 88 TRP A CA 1
ATOM 681 C C . TRP A 1 88 ? -8.210 7.014 -5.543 1.00 97.88 88 TRP A C 1
ATOM 683 O O . TRP A 1 88 ? -9.265 6.408 -5.349 1.00 97.88 88 TRP A O 1
ATOM 693 N N . ILE A 1 89 ? -8.148 8.133 -6.251 1.00 97.81 89 ILE A N 1
ATOM 694 C CA . ILE A 1 89 ? -9.242 8.706 -7.034 1.00 97.81 89 ILE A CA 1
ATOM 695 C C . ILE A 1 89 ? -9.166 8.100 -8.436 1.00 97.81 89 ILE A C 1
ATOM 697 O O . ILE A 1 89 ? -8.159 8.253 -9.120 1.00 97.81 89 ILE A O 1
ATOM 701 N N . GLU A 1 90 ? -10.200 7.387 -8.873 1.00 93.44 90 GLU A N 1
ATOM 702 C CA . GLU A 1 90 ? -10.255 6.890 -10.251 1.00 93.44 90 GLU A CA 1
ATOM 703 C C . GLU A 1 90 ? -10.395 8.066 -11.233 1.00 93.44 90 GLU A C 1
ATOM 705 O O . GLU A 1 90 ? -10.996 9.084 -10.904 1.00 93.44 90 GLU A O 1
ATOM 710 N N . GLY A 1 91 ? -9.910 7.950 -12.467 1.00 90.12 91 GLY A N 1
ATOM 711 C CA . GLY A 1 91 ? -10.156 8.961 -13.495 1.00 90.12 91 GLY A CA 1
ATOM 712 C C . GLY A 1 91 ? -8.987 9.152 -14.445 1.00 90.12 91 GLY A C 1
ATOM 713 O O . GLY A 1 91 ? -8.133 8.278 -14.587 1.00 90.12 91 GLY A O 1
ATOM 714 N N . ILE A 1 92 ? -8.977 10.302 -15.120 1.00 90.81 92 ILE A N 1
ATOM 715 C CA . ILE A 1 92 ? -7.851 10.717 -15.958 1.00 90.81 92 ILE A CA 1
ATOM 716 C C . ILE A 1 92 ? -6.697 11.097 -15.031 1.00 90.81 92 ILE A C 1
ATOM 718 O O . ILE A 1 92 ? -6.831 12.025 -14.236 1.00 90.81 92 ILE A O 1
ATOM 722 N N . VAL A 1 93 ? -5.586 10.375 -15.153 1.00 92.38 93 VAL A N 1
ATOM 723 C CA . VAL A 1 93 ? -4.363 10.624 -14.383 1.00 92.38 93 VAL A CA 1
ATOM 724 C C . VAL A 1 93 ? -3.612 11.811 -14.986 1.00 92.38 93 VAL A C 1
ATOM 726 O O . VAL A 1 93 ? -3.483 11.904 -16.209 1.00 92.38 93 VAL A O 1
ATOM 729 N N . VAL A 1 94 ? -3.116 12.710 -14.138 1.00 92.56 94 VAL A N 1
ATOM 730 C CA . VAL A 1 94 ? -2.352 13.906 -14.522 1.00 92.56 94 VAL A CA 1
ATOM 731 C C . VAL A 1 94 ? -1.043 13.994 -13.737 1.00 92.56 94 VAL A C 1
ATOM 733 O O . VAL A 1 94 ? -0.958 13.530 -12.605 1.00 92.56 94 VAL A O 1
ATOM 736 N N . ASP A 1 95 ? -0.024 14.647 -14.301 1.00 91.25 95 ASP A N 1
ATOM 737 C CA . ASP A 1 95 ? 1.310 14.722 -13.677 1.00 91.25 95 ASP A CA 1
ATOM 738 C C . ASP A 1 95 ? 1.294 15.333 -12.264 1.00 91.25 95 ASP A C 1
ATOM 740 O O . ASP A 1 95 ? 2.029 14.898 -11.381 1.00 91.25 95 ASP A O 1
ATOM 744 N N . ASN A 1 96 ? 0.450 16.349 -12.044 1.00 91.50 96 ASN A N 1
ATOM 745 C CA . ASN A 1 96 ? 0.373 17.101 -10.791 1.00 91.50 96 ASN A CA 1
ATOM 746 C C . ASN A 1 96 ? -1.064 17.160 -10.267 1.00 91.50 96 ASN A C 1
ATOM 748 O O . ASN A 1 96 ? -1.706 18.213 -10.274 1.00 91.50 96 ASN A O 1
ATOM 752 N N . HIS A 1 97 ? -1.583 16.024 -9.804 1.00 93.75 97 HIS A N 1
ATOM 753 C CA . HIS A 1 97 ? -2.906 15.989 -9.193 1.00 93.75 97 HIS A CA 1
ATOM 754 C C . HIS A 1 97 ? -2.913 16.773 -7.861 1.00 93.75 97 HIS A C 1
ATOM 756 O O . HIS A 1 97 ? -2.112 16.468 -6.967 1.00 93.75 97 HIS A O 1
ATOM 762 N N . PRO A 1 98 ? -3.831 17.746 -7.665 1.00 93.50 98 PRO A N 1
ATOM 763 C CA . PRO A 1 98 ? -3.837 18.616 -6.479 1.00 93.50 98 PRO A CA 1
ATOM 764 C C . PRO A 1 98 ? -4.098 17.844 -5.179 1.00 93.50 98 PRO A C 1
ATOM 766 O O . PRO A 1 98 ? -3.706 18.270 -4.094 1.00 93.50 98 PRO A O 1
ATOM 769 N N . GLY A 1 99 ? -4.727 16.677 -5.305 1.00 95.38 99 GLY A N 1
ATOM 770 C CA . GLY A 1 99 ? -5.134 15.840 -4.191 1.00 95.38 99 GLY A CA 1
ATOM 771 C C . GLY A 1 99 ? -6.445 16.320 -3.577 1.00 95.38 99 GLY A C 1
ATOM 772 O O . GLY A 1 99 ? -6.802 17.495 -3.639 1.00 95.38 99 GLY A O 1
ATOM 773 N N . ILE A 1 100 ? -7.194 15.385 -3.004 1.00 96.88 100 ILE A N 1
ATOM 774 C CA . ILE A 1 100 ? -8.453 15.660 -2.318 1.00 96.88 100 ILE A CA 1
ATOM 775 C C . ILE A 1 100 ? -8.338 15.125 -0.899 1.00 96.88 100 ILE A C 1
ATOM 777 O O . ILE A 1 100 ? -7.858 14.014 -0.676 1.00 96.88 100 ILE A O 1
ATOM 781 N N . ASN A 1 101 ? -8.772 15.939 0.061 1.00 97.19 101 ASN A N 1
ATOM 782 C CA . ASN A 1 101 ? -8.775 15.548 1.459 1.00 97.19 101 ASN A CA 1
ATOM 783 C C . ASN A 1 101 ? -9.785 14.415 1.708 1.00 97.19 101 ASN A C 1
ATOM 785 O O . ASN A 1 101 ? -10.907 14.438 1.188 1.00 97.19 101 ASN A O 1
ATOM 789 N N . ALA A 1 102 ? -9.397 13.457 2.538 1.00 97.06 102 ALA A N 1
ATOM 790 C CA . ALA A 1 102 ? -10.236 12.360 2.977 1.00 97.06 102 ALA A CA 1
ATOM 791 C C . ALA A 1 102 ? -10.022 12.055 4.465 1.00 97.06 102 ALA A C 1
ATOM 793 O O . ALA A 1 102 ? -8.926 12.219 5.010 1.00 97.06 102 ALA A O 1
ATOM 794 N N . THR A 1 103 ? -11.081 11.565 5.100 1.00 96.50 103 THR A N 1
ATOM 795 C CA . THR A 1 103 ? -11.029 10.907 6.406 1.00 96.50 103 THR A CA 1
ATOM 796 C C . THR A 1 103 ? -11.387 9.443 6.205 1.00 96.50 103 THR A C 1
ATOM 798 O O . THR A 1 103 ? -12.362 9.128 5.525 1.00 96.50 103 THR A O 1
ATOM 801 N N . ILE A 1 104 ? -10.598 8.548 6.792 1.00 95.75 104 ILE A N 1
ATOM 802 C CA . ILE A 1 104 ? -10.857 7.108 6.765 1.00 95.75 104 ILE A CA 1
ATOM 803 C C . ILE A 1 104 ? -11.251 6.659 8.161 1.00 95.75 104 ILE A C 1
ATOM 805 O O . ILE A 1 104 ? -10.549 6.957 9.126 1.00 95.75 104 ILE A O 1
ATOM 809 N N . ASN A 1 105 ? -12.334 5.896 8.249 1.00 95.25 105 ASN A N 1
ATOM 810 C CA . ASN A 1 105 ? -12.752 5.203 9.454 1.00 95.25 105 ASN A CA 1
ATOM 811 C C . ASN A 1 105 ? -12.740 3.690 9.204 1.00 95.25 105 ASN A C 1
ATOM 813 O O . ASN A 1 105 ? -13.402 3.202 8.291 1.00 95.25 105 ASN A O 1
ATOM 817 N N . VAL A 1 106 ? -11.989 2.945 10.013 1.00 95.38 106 VAL A N 1
ATOM 818 C CA . VAL A 1 106 ? -11.985 1.480 9.998 1.00 95.38 106 VAL A CA 1
ATOM 819 C C . VAL A 1 106 ? -12.652 0.979 11.272 1.00 95.38 106 VAL A C 1
ATOM 821 O O . VAL A 1 106 ? -12.099 1.105 12.371 1.00 95.38 106 VAL A O 1
ATOM 824 N N . LYS A 1 107 ? -13.848 0.399 11.132 1.00 92.38 107 LYS A N 1
ATOM 825 C CA . LYS A 1 107 ? -14.617 -0.102 12.280 1.00 92.38 107 LYS A CA 1
ATOM 826 C C . LYS A 1 107 ? -13.937 -1.310 12.921 1.00 92.38 107 LYS A C 1
ATOM 828 O O . LYS A 1 107 ? -13.345 -2.139 12.232 1.00 92.38 107 LYS A O 1
ATOM 833 N N . SER A 1 108 ? -14.069 -1.426 14.244 1.00 88.88 108 SER A N 1
ATOM 834 C CA . SER A 1 108 ? -13.589 -2.578 15.026 1.00 88.88 108 SER A CA 1
ATOM 835 C C . SER A 1 108 ? -12.090 -2.861 14.870 1.00 88.88 108 SER A C 1
ATOM 837 O O . SER A 1 108 ? -11.641 -3.995 15.032 1.00 88.88 108 SER A O 1
ATOM 839 N N . LEU A 1 109 ? -11.313 -1.829 14.551 1.00 89.81 109 LEU A N 1
ATOM 840 C CA . LEU A 1 109 ? -9.865 -1.876 14.439 1.00 89.81 109 LEU A CA 1
ATOM 841 C C . LEU A 1 109 ? -9.307 -0.663 15.166 1.00 89.81 109 LEU A C 1
ATOM 843 O O . LEU A 1 109 ? -9.819 0.433 15.001 1.00 89.81 109 LEU A O 1
ATOM 847 N N . TYR A 1 110 ? -8.252 -0.840 15.947 1.00 88.94 110 TYR A N 1
ATOM 848 C CA . TYR A 1 110 ? -7.506 0.269 16.523 1.00 88.94 110 TYR A CA 1
ATOM 849 C C . TYR A 1 110 ? -6.027 -0.081 16.488 1.00 88.94 110 TYR A C 1
ATOM 851 O O . TYR A 1 110 ? -5.647 -1.195 16.838 1.00 88.94 110 TYR A O 1
ATOM 859 N N . SER A 1 111 ? -5.210 0.871 16.056 1.00 90.75 111 SER A N 1
ATOM 860 C CA . SER A 1 111 ? -3.758 0.785 16.139 1.00 90.75 111 SER A CA 1
ATOM 861 C C . SER A 1 111 ? -3.202 2.201 16.217 1.00 90.75 111 SER A C 1
ATOM 863 O O . SER A 1 111 ? -3.623 3.031 15.413 1.00 90.75 111 SER A O 1
ATOM 865 N N . PRO A 1 112 ? -2.290 2.502 17.155 1.00 89.06 112 PRO A N 1
ATOM 866 C CA . PRO A 1 112 ? -1.622 3.797 17.214 1.00 89.06 112 PRO A CA 1
ATOM 867 C C . PRO A 1 112 ? -0.496 3.928 16.176 1.00 89.06 112 PRO A C 1
ATOM 869 O O . PRO A 1 112 ? -0.013 5.034 15.947 1.00 89.06 112 PRO A O 1
ATOM 872 N N . ASP A 1 113 ? -0.066 2.823 15.557 1.00 94.25 113 ASP A N 1
ATOM 873 C CA . ASP A 1 113 ? 1.026 2.796 14.582 1.00 94.25 113 ASP A CA 1
ATOM 874 C C . ASP A 1 113 ? 0.459 2.597 13.174 1.00 94.25 113 ASP A C 1
ATOM 876 O O . ASP A 1 113 ? 0.215 1.479 12.697 1.00 94.25 113 ASP A O 1
ATOM 880 N N . VAL A 1 114 ? 0.207 3.737 12.529 1.00 96.81 114 VAL A N 1
ATOM 881 C CA . VAL A 1 114 ? -0.307 3.813 11.166 1.00 96.81 114 VAL A CA 1
ATOM 882 C C . VAL A 1 114 ? 0.619 4.673 10.321 1.00 96.81 114 VAL A C 1
ATOM 884 O O . VAL A 1 114 ? 0.907 5.821 10.655 1.00 96.81 114 VAL A O 1
ATOM 887 N N . THR A 1 115 ? 1.066 4.118 9.199 1.00 98.00 115 THR A N 1
ATOM 888 C CA . THR A 1 115 ? 2.008 4.751 8.270 1.00 98.00 115 THR A CA 1
ATOM 889 C C . THR A 1 115 ? 1.368 4.906 6.895 1.00 98.00 115 THR A C 1
ATOM 891 O O . THR A 1 115 ? 0.836 3.945 6.347 1.00 98.00 115 THR A O 1
ATOM 894 N N . GLY A 1 116 ? 1.438 6.102 6.317 1.00 97.75 116 GLY A N 1
ATOM 895 C CA . GLY A 1 116 ? 1.121 6.359 4.917 1.00 97.75 116 GLY A CA 1
ATOM 896 C C . GLY A 1 116 ? 2.367 6.188 4.059 1.00 97.75 116 GLY A C 1
ATOM 897 O O . GLY A 1 116 ? 3.448 6.624 4.451 1.00 97.75 116 GLY A O 1
ATOM 898 N N . ILE A 1 117 ? 2.213 5.549 2.907 1.00 97.88 117 ILE A N 1
ATOM 899 C CA . ILE A 1 117 ? 3.286 5.214 1.977 1.00 97.88 117 ILE A CA 1
ATOM 900 C C . ILE A 1 117 ? 2.897 5.727 0.592 1.00 97.88 117 ILE A C 1
ATOM 902 O O . ILE A 1 117 ? 1.991 5.191 -0.052 1.00 97.88 117 ILE A O 1
ATOM 906 N N . ASP A 1 118 ? 3.601 6.758 0.140 1.00 95.69 118 ASP A N 1
ATOM 907 C CA . ASP A 1 118 ? 3.531 7.251 -1.230 1.00 95.69 118 ASP A CA 1
ATOM 908 C C . ASP A 1 118 ? 4.360 6.321 -2.117 1.00 95.69 118 ASP A C 1
ATOM 910 O O . ASP A 1 118 ? 5.587 6.281 -2.029 1.00 95.69 118 ASP A O 1
ATOM 914 N N . VAL A 1 119 ? 3.698 5.531 -2.961 1.00 91.19 119 VAL A N 1
ATOM 915 C CA . VAL A 1 119 ? 4.393 4.539 -3.795 1.00 91.19 119 VAL A CA 1
ATOM 916 C C . VAL A 1 119 ? 5.127 5.169 -4.973 1.00 91.19 119 VAL A C 1
ATOM 918 O O . VAL A 1 119 ? 6.031 4.537 -5.515 1.00 91.19 119 VAL A O 1
ATOM 921 N N . LEU A 1 120 ? 4.783 6.398 -5.358 1.00 91.50 120 LEU A N 1
ATOM 922 C CA . LEU A 1 120 ? 5.408 7.101 -6.472 1.00 91.50 120 LEU A CA 1
ATOM 923 C C . LEU A 1 120 ? 6.765 7.675 -6.047 1.00 91.50 120 LEU A C 1
ATOM 925 O O . LEU A 1 120 ? 7.771 7.465 -6.725 1.00 91.50 120 LEU A O 1
ATOM 929 N N . ALA A 1 121 ? 6.799 8.341 -4.890 1.00 88.94 121 ALA A N 1
ATOM 930 C CA . ALA A 1 121 ? 8.009 8.922 -4.311 1.00 88.94 121 ALA A CA 1
ATOM 931 C C . ALA A 1 121 ? 8.785 7.948 -3.403 1.00 88.94 121 ALA A C 1
ATOM 933 O O . ALA A 1 121 ? 9.963 8.164 -3.125 1.00 88.94 121 ALA A O 1
ATOM 934 N N . GLY A 1 122 ? 8.142 6.875 -2.933 1.00 87.94 122 GLY A N 1
ATOM 935 C CA . GLY A 1 122 ? 8.697 5.939 -1.949 1.00 87.94 122 GLY A CA 1
ATOM 936 C C . GLY A 1 122 ? 8.716 6.483 -0.516 1.00 87.94 122 GLY A C 1
ATOM 937 O O . GLY A 1 122 ? 9.360 5.898 0.355 1.00 87.94 122 GLY A O 1
ATOM 938 N N . TRP A 1 123 ? 8.048 7.608 -0.255 1.00 94.12 123 TRP A N 1
ATOM 939 C CA . TRP A 1 123 ? 8.041 8.248 1.058 1.00 94.12 123 TRP A CA 1
ATOM 940 C C . TRP A 1 123 ? 7.114 7.530 2.026 1.00 94.12 123 TRP A C 1
ATOM 942 O O . TRP A 1 123 ? 6.025 7.093 1.660 1.00 94.12 123 TRP A O 1
ATOM 952 N N . GLN A 1 124 ? 7.545 7.450 3.282 1.00 97.00 124 GLN A N 1
ATOM 953 C CA . GLN A 1 124 ? 6.763 6.891 4.376 1.00 97.00 124 GLN A CA 1
ATOM 954 C C . GLN A 1 124 ? 6.642 7.929 5.480 1.00 97.00 124 GLN A C 1
ATOM 956 O O . GLN A 1 124 ? 7.633 8.559 5.848 1.00 97.00 124 GLN A O 1
ATOM 961 N N . GLN A 1 125 ? 5.442 8.089 6.023 1.00 95.88 125 GLN A N 1
ATOM 962 C CA . GLN A 1 125 ? 5.201 9.014 7.123 1.00 95.88 125 GLN A CA 1
ATOM 963 C C . GLN A 1 125 ? 4.146 8.469 8.090 1.00 95.88 125 GLN A C 1
ATOM 965 O O . GLN A 1 125 ? 3.165 7.868 7.641 1.00 95.88 125 GLN A O 1
ATOM 970 N N . PRO A 1 126 ? 4.291 8.694 9.405 1.00 96.75 126 PRO A N 1
ATOM 971 C CA . PRO A 1 126 ? 3.216 8.437 10.355 1.00 96.75 126 PRO A CA 1
ATOM 972 C C . PRO A 1 126 ? 1.963 9.247 9.995 1.00 96.75 126 PRO A C 1
ATOM 974 O O . PRO A 1 126 ? 2.063 10.403 9.577 1.00 96.75 126 PRO A O 1
ATOM 977 N N . LEU A 1 127 ? 0.781 8.654 10.157 1.00 95.56 127 LEU A N 1
ATOM 978 C CA . LEU A 1 127 ? -0.493 9.341 9.944 1.00 95.56 127 LEU A CA 1
ATOM 979 C C . LEU A 1 127 ? -1.081 9.849 11.259 1.00 95.56 127 LEU A C 1
ATOM 981 O O . LEU A 1 127 ? -0.904 9.254 12.320 1.00 95.56 127 LEU A O 1
ATOM 985 N N . VAL A 1 128 ? -1.823 10.953 11.172 1.00 90.31 128 VAL A N 1
ATOM 986 C CA . VAL A 1 128 ? -2.522 11.533 12.320 1.00 90.31 128 VAL A CA 1
ATOM 987 C C . VAL A 1 128 ? -3.804 10.748 12.577 1.00 90.31 128 VAL A C 1
ATOM 989 O O . VAL A 1 128 ? -4.738 10.759 11.769 1.00 90.31 128 VAL A O 1
ATOM 992 N N . ILE A 1 129 ? -3.845 10.085 13.728 1.00 93.50 129 ILE A N 1
ATOM 993 C CA . ILE A 1 129 ? -4.982 9.284 14.173 1.00 93.50 129 ILE A CA 1
ATOM 994 C C . ILE A 1 129 ? -5.796 10.108 15.165 1.00 93.50 129 ILE A C 1
ATOM 996 O O . ILE A 1 129 ? -5.253 10.683 16.109 1.00 93.50 129 ILE A O 1
ATOM 1000 N N . ALA A 1 130 ? -7.107 10.175 14.958 1.00 89.62 130 ALA A N 1
ATOM 1001 C CA . ALA A 1 130 ? -7.999 10.799 15.919 1.00 89.62 130 ALA A CA 1
ATOM 1002 C C . ALA A 1 130 ? -8.314 9.832 17.075 1.00 89.62 130 ALA A C 1
ATOM 1004 O O . ALA A 1 130 ? -8.507 8.636 16.837 1.00 89.62 130 ALA A O 1
ATOM 1005 N N . PRO A 1 131 ? -8.412 10.332 18.319 1.00 77.38 131 PRO A N 1
ATOM 1006 C CA . PRO A 1 131 ? -8.880 9.526 19.436 1.00 77.38 131 PRO A CA 1
ATOM 1007 C C . PRO A 1 131 ? -10.323 9.074 19.175 1.00 77.38 131 PRO A C 1
ATOM 1009 O O . PRO A 1 131 ? -11.180 9.880 18.813 1.00 77.38 131 PRO A O 1
ATOM 1012 N N . GLY A 1 132 ? -10.584 7.782 19.350 1.00 66.25 132 GLY A N 1
ATOM 1013 C CA . GLY A 1 132 ? -11.893 7.178 19.127 1.00 66.25 132 GLY A CA 1
ATOM 1014 C C . GLY A 1 132 ? -12.022 5.862 19.883 1.00 66.25 132 GLY A C 1
ATOM 1015 O O . GLY A 1 132 ? -11.036 5.158 20.106 1.00 66.25 132 GLY A O 1
ATOM 1016 N N . THR A 1 133 ? -13.236 5.533 20.315 1.00 66.56 133 THR A N 1
ATOM 1017 C CA . THR A 1 133 ? -13.528 4.276 21.006 1.00 66.56 133 THR A CA 1
ATOM 1018 C C . THR A 1 133 ? -13.765 3.164 19.982 1.00 66.56 133 THR A C 1
ATOM 1020 O O . THR A 1 133 ? -14.789 3.125 19.310 1.00 66.56 133 THR A O 1
ATOM 1023 N N . GLY A 1 134 ? -12.811 2.236 19.859 1.00 78.69 134 GLY A N 1
ATOM 1024 C CA . GLY A 1 134 ? -12.998 0.982 19.110 1.00 78.69 134 GLY A CA 1
ATOM 1025 C C . GLY A 1 134 ? -12.946 1.078 17.578 1.00 78.69 134 GLY A C 1
ATOM 1026 O O . GLY A 1 134 ? -13.240 0.086 16.908 1.00 78.69 134 GLY A O 1
ATOM 1027 N N . SER A 1 135 ? -12.563 2.227 17.016 1.00 89.81 135 SER A N 1
ATOM 1028 C CA . SER A 1 135 ? -12.356 2.419 15.575 1.00 89.81 135 SER A CA 1
ATOM 1029 C C . SER A 1 135 ? -11.094 3.226 15.284 1.00 89.81 135 SER A C 1
ATOM 1031 O O . SER A 1 135 ? -10.723 4.121 16.046 1.00 89.81 135 SER A O 1
ATOM 1033 N N . LEU A 1 136 ? -10.465 2.949 14.145 1.00 94.50 136 LEU A N 1
ATOM 1034 C CA . LEU A 1 136 ? -9.289 3.659 13.673 1.00 94.50 136 LEU A CA 1
ATOM 1035 C C . LEU A 1 136 ? -9.761 4.781 12.760 1.00 94.50 136 LEU A C 1
ATOM 1037 O O . LEU A 1 136 ? -10.304 4.514 11.691 1.00 94.50 136 LEU A O 1
ATOM 1041 N N . VAL A 1 137 ? -9.525 6.025 13.172 1.00 95.69 137 VAL A N 1
ATOM 1042 C CA . VAL A 1 137 ? -9.912 7.208 12.400 1.00 95.69 137 VAL A CA 1
ATOM 1043 C C . VAL A 1 137 ? -8.663 7.959 11.962 1.00 95.69 137 VAL A C 1
ATOM 1045 O O . VAL A 1 137 ? -7.960 8.537 12.788 1.00 95.69 137 VAL A O 1
ATOM 1048 N N . ILE A 1 138 ? -8.399 7.971 10.660 1.00 95.75 138 ILE A N 1
ATOM 1049 C CA . ILE A 1 138 ? -7.266 8.661 10.039 1.00 95.75 138 ILE A CA 1
ATOM 1050 C C . ILE A 1 138 ? -7.796 9.937 9.397 1.00 95.75 138 ILE A C 1
ATOM 1052 O O . ILE A 1 138 ? -8.646 9.872 8.508 1.00 95.75 138 ILE A O 1
ATOM 1056 N N . LYS A 1 139 ? -7.307 11.096 9.842 1.00 93.44 139 LYS A N 1
ATOM 1057 C CA . LYS A 1 139 ? -7.761 12.406 9.353 1.00 93.44 139 LYS A CA 1
ATOM 1058 C C . LYS A 1 139 ? -6.736 13.050 8.431 1.00 93.44 139 LYS A C 1
ATOM 1060 O O . LYS A 1 139 ? -5.549 12.744 8.496 1.00 93.44 139 LYS A O 1
ATOM 1065 N N . ASN A 1 140 ? -7.209 14.023 7.656 1.00 93.00 140 ASN A N 1
ATOM 1066 C CA . ASN A 1 140 ? -6.383 14.910 6.835 1.00 93.00 140 ASN A CA 1
ATOM 1067 C C . ASN A 1 140 ? -5.523 14.163 5.803 1.00 93.00 140 ASN A C 1
ATOM 1069 O O . ASN A 1 140 ? -4.367 14.516 5.565 1.00 93.00 140 ASN A O 1
ATOM 1073 N N . LEU A 1 141 ? -6.076 13.099 5.218 1.00 95.44 141 LEU A N 1
ATOM 1074 C CA . LEU A 1 141 ? -5.390 12.297 4.221 1.00 95.44 141 LEU A CA 1
ATOM 1075 C C . LEU A 1 141 ? -5.519 12.949 2.845 1.00 95.44 141 LEU A C 1
ATOM 1077 O O . LEU A 1 141 ? -6.628 13.173 2.370 1.00 95.44 141 LEU A O 1
ATOM 1081 N N . ILE A 1 142 ? -4.401 13.199 2.169 1.00 95.56 142 ILE A N 1
ATOM 1082 C CA . ILE A 1 142 ? -4.418 13.684 0.786 1.00 95.56 142 ILE A CA 1
ATOM 1083 C C . ILE A 1 142 ? -4.407 12.490 -0.165 1.00 95.56 142 ILE A C 1
ATOM 1085 O O . ILE A 1 142 ? -3.398 11.799 -0.290 1.00 95.56 142 ILE A O 1
ATOM 1089 N N . VAL A 1 143 ? -5.528 12.266 -0.847 1.00 96.31 143 VAL A N 1
ATOM 1090 C CA . VAL A 1 143 ? -5.695 11.191 -1.833 1.00 96.31 143 VAL A CA 1
ATOM 1091 C C . VAL A 1 143 ? -5.546 11.767 -3.237 1.00 96.31 143 VAL A C 1
ATOM 1093 O O . VAL A 1 143 ? -6.095 12.829 -3.535 1.00 96.31 143 VAL A O 1
ATOM 1096 N N . ARG A 1 144 ? -4.786 11.091 -4.099 1.00 96.81 144 ARG A N 1
ATOM 1097 C CA . ARG A 1 144 ? -4.523 11.500 -5.489 1.00 96.81 144 ARG A CA 1
ATOM 1098 C C . ARG A 1 144 ? -5.064 10.464 -6.471 1.00 96.81 144 ARG A C 1
ATOM 1100 O O . ARG A 1 144 ? -5.702 9.499 -6.065 1.00 96.81 144 ARG A O 1
ATOM 1107 N N . ASP A 1 145 ? -4.814 10.683 -7.750 1.00 96.62 145 ASP A N 1
ATOM 1108 C CA . ASP A 1 145 ? -5.147 9.804 -8.876 1.00 96.62 145 ASP A CA 1
ATOM 1109 C C . ASP A 1 145 ? -4.205 8.591 -9.030 1.00 96.62 145 ASP A C 1
ATOM 1111 O O . ASP A 1 145 ? -4.243 7.881 -10.033 1.00 96.62 145 ASP A O 1
ATOM 1115 N N . TYR A 1 146 ? -3.383 8.312 -8.016 1.00 95.44 146 TYR A N 1
ATOM 1116 C CA . TYR A 1 146 ? -2.565 7.108 -7.907 1.00 95.44 146 TYR A CA 1
ATOM 1117 C C . TYR A 1 146 ? -2.610 6.541 -6.478 1.00 95.44 146 TYR A C 1
ATOM 1119 O O . TYR A 1 146 ? -2.983 7.257 -5.541 1.00 95.44 146 TYR A O 1
ATOM 1127 N N . PRO A 1 147 ? -2.245 5.257 -6.284 1.00 97.06 147 PRO A N 1
ATOM 1128 C CA . PRO A 1 147 ? -2.385 4.591 -4.995 1.00 97.06 147 PRO A CA 1
ATOM 1129 C C . PRO A 1 147 ? -1.566 5.238 -3.876 1.00 97.06 147 PRO A C 1
ATOM 1131 O O . PRO A 1 147 ? -0.341 5.305 -3.936 1.00 97.06 147 PRO A O 1
ATOM 1134 N N . LEU A 1 148 ? -2.248 5.604 -2.798 1.00 97.38 148 LEU A N 1
ATOM 1135 C CA . LEU A 1 148 ? -1.654 5.759 -1.477 1.00 97.38 148 LEU A CA 1
ATOM 1136 C C . LEU A 1 148 ? -1.840 4.444 -0.718 1.00 97.38 148 LEU A C 1
ATOM 1138 O O . LEU A 1 148 ? -2.949 3.904 -0.691 1.00 97.38 148 LEU A O 1
ATOM 1142 N N . ILE A 1 149 ? -0.779 3.928 -0.094 1.00 98.31 149 ILE A N 1
ATOM 1143 C CA . ILE A 1 149 ? -0.884 2.751 0.776 1.00 98.31 149 ILE A CA 1
ATOM 1144 C C . ILE A 1 149 ? -0.849 3.193 2.233 1.00 98.31 149 ILE A C 1
ATOM 1146 O O . ILE A 1 149 ? 0.033 3.932 2.651 1.00 98.31 149 ILE A O 1
ATOM 1150 N N . ILE A 1 150 ? -1.790 2.709 3.028 1.00 98.12 150 ILE A N 1
ATOM 1151 C CA . ILE A 1 150 ? -1.827 2.889 4.474 1.00 98.12 150 ILE A CA 1
ATOM 1152 C C . ILE A 1 150 ? -1.494 1.551 5.108 1.00 98.12 150 ILE A C 1
ATOM 1154 O O . ILE A 1 150 ? -2.216 0.575 4.914 1.00 98.12 150 ILE A O 1
ATOM 1158 N N . LYS A 1 151 ?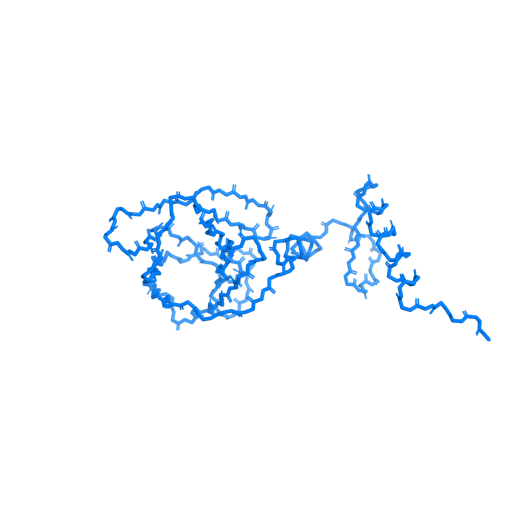 -0.420 1.510 5.886 1.00 97.94 151 LYS A N 1
ATOM 1159 C CA . LYS A 1 151 ? -0.024 0.361 6.689 1.00 97.94 151 LYS A CA 1
ATOM 1160 C C . LYS A 1 151 ? -0.480 0.555 8.128 1.00 97.94 151 LYS A C 1
ATOM 1162 O O . LYS A 1 151 ? -0.140 1.554 8.749 1.00 97.94 151 LYS A O 1
ATOM 1167 N N . ILE A 1 152 ? -1.210 -0.422 8.650 1.00 97.12 152 ILE A N 1
ATOM 1168 C CA . ILE A 1 152 ? -1.721 -0.464 10.020 1.00 97.12 152 ILE A CA 1
ATOM 1169 C C . ILE A 1 152 ? -1.034 -1.636 10.711 1.00 97.12 152 ILE A C 1
ATOM 1171 O O . ILE A 1 152 ? -1.235 -2.785 10.301 1.00 97.12 152 ILE A O 1
ATOM 1175 N N . LYS A 1 153 ? -0.217 -1.368 11.732 1.00 95.56 153 LYS A N 1
ATOM 1176 C CA . LYS A 1 153 ? 0.411 -2.455 12.488 1.00 95.56 153 LYS A CA 1
ATOM 1177 C C . LYS A 1 153 ? -0.582 -3.118 13.430 1.00 95.56 153 LYS A C 1
ATOM 1179 O O . LYS A 1 153 ? -1.469 -2.446 13.960 1.00 95.56 153 LYS A O 1
ATOM 1184 N N . LYS A 1 154 ? -0.432 -4.432 13.595 1.00 90.06 154 LYS A N 1
ATOM 1185 C CA . LYS A 1 154 ? -1.188 -5.208 14.583 1.00 90.06 154 LYS A CA 1
ATOM 1186 C C . LYS A 1 154 ? -0.866 -4.770 16.012 1.00 90.06 154 LYS A C 1
ATOM 1188 O O . LYS A 1 154 ? 0.320 -4.485 16.280 1.00 90.06 154 LYS A O 1
#

Radius of gyration: 18.42 Å; chains: 1; bounding box: 41×48×46 Å

Secondary structure (DSSP, 8-state):
--PPPHHHHHHHHHHHHHHHHHTT----SS---TT--S-HHHHHHHHHHHHTTT-EEE---EEEEES-S-EEEEEEE-TTS-EEEEEEE-S---TT---EEEEEEEET---S-EEEEETTT--EEE--EEP-SSEEEEEEEEE-SSPEEEEE--

Sequence (154 aa):
PWTYSDIVSAKYYSRGIIINLGLDFTVGLCEMQPGNYDLTRMRAVRNLATVMAGAKPINLPIEIETRATNIRSYSFSLSNGDKLIALWIEGIVVDNHPGINATINVKSLYSPDVTGIDVLAGWQQPLVIAPGTGSLVIKNLIVRDYPLIIKIKK

pLDDT: mean 87.58, std 12.17, range [51.5, 98.44]

Foldseek 3Di:
DDDDDPVRVVVVVVVVVVVCVVVVWQDDDPDPDPPCGDDLRSQLVVLCCVVCPQWDWDDWPKDKDWPQPAKDWTKTAHPQGKIKIKIARADDADPCFVFTWMKMKTAQDDAQFKWKADSSVRDIDGFDFDDDDRITITGGDGHYNGIIMMIGHD

Organism: NCBI:txid412755